Protein AF-A0A931SE84-F1 (afdb_monomer_lite)

Radius of gyration: 15.77 Å; chains: 1; bounding box: 41×22×46 Å

Secondary structure (DSSP, 8-state):
---HHHHHHHHHHHHHHHHHHHHHHHHHTTS--S-HHHHHHHHHHHHHHHHHTTTT-HHHHHHHHHHHHHHHHHHHHHHHHHHHTT-HHHHHHHHHHHHHHHHHHHHHHSHHHHHTTT--

Structure (mmCIF, N/CA/C/O backbone):
data_AF-A0A931SE84-F1
#
_entry.id   AF-A0A931SE84-F1
#
loop_
_atom_site.group_PDB
_atom_site.id
_atom_site.type_symbol
_atom_site.label_atom_id
_atom_site.label_alt_id
_atom_site.label_comp_id
_atom_site.label_asym_id
_atom_site.label_entity_id
_atom_site.label_seq_id
_atom_site.pdbx_PDB_ins_code
_atom_site.Cartn_x
_atom_site.Cartn_y
_atom_site.Cartn_z
_atom_site.occupancy
_atom_site.B_iso_or_equiv
_atom_site.auth_seq_id
_atom_site.auth_comp_id
_atom_site.auth_asym_id
_atom_site.auth_atom_id
_atom_site.pdbx_PDB_model_num
ATOM 1 N N . MET A 1 1 ? -16.235 -8.569 17.105 1.00 69.19 1 MET A N 1
ATOM 2 C CA . MET A 1 1 ? -15.998 -9.375 15.883 1.00 69.19 1 MET A CA 1
ATOM 3 C C . MET A 1 1 ? -15.397 -8.472 14.819 1.00 69.19 1 MET A C 1
ATOM 5 O O . MET A 1 1 ? -15.867 -7.348 14.684 1.00 69.19 1 MET A O 1
ATOM 9 N N . VAL A 1 2 ? -14.353 -8.916 14.111 1.00 76.06 2 VAL A N 1
ATOM 10 C CA . VAL A 1 2 ? -13.716 -8.110 13.055 1.00 76.06 2 VAL A CA 1
ATOM 11 C C . VAL A 1 2 ? -14.644 -8.062 11.834 1.00 76.06 2 VAL A C 1
ATOM 13 O O . VAL A 1 2 ? -15.051 -9.122 11.360 1.00 76.06 2 VAL A O 1
ATOM 16 N N . PRO A 1 3 ? -14.987 -6.875 11.304 1.00 84.19 3 PRO A N 1
ATOM 17 C CA . PRO A 1 3 ? -15.757 -6.755 10.071 1.00 84.19 3 PRO A CA 1
ATOM 18 C C . PRO A 1 3 ? -15.088 -7.509 8.915 1.00 84.19 3 PRO A C 1
ATOM 20 O O . PRO A 1 3 ? -13.900 -7.315 8.659 1.00 84.19 3 PRO A O 1
ATOM 23 N N . THR A 1 4 ? -15.851 -8.306 8.163 1.00 87.38 4 THR A N 1
ATOM 24 C CA . THR A 1 4 ? -15.388 -9.043 6.970 1.00 87.38 4 THR A CA 1
ATOM 25 C C . THR A 1 4 ? -14.493 -8.221 6.027 1.00 87.38 4 THR A C 1
ATOM 27 O O . THR A 1 4 ? -13.418 -8.701 5.676 1.00 87.38 4 THR A O 1
ATOM 30 N N . PRO A 1 5 ? -14.833 -6.971 5.649 1.00 85.50 5 PRO A N 1
ATOM 31 C CA . PRO A 1 5 ? -13.949 -6.143 4.819 1.00 85.50 5 PRO A CA 1
ATOM 32 C C . PRO A 1 5 ? -12.577 -5.852 5.449 1.00 85.50 5 PRO A C 1
ATOM 34 O O . PRO A 1 5 ? -11.590 -5.743 4.729 1.00 85.50 5 PRO A O 1
ATOM 37 N N . ILE A 1 6 ? -12.481 -5.760 6.779 1.00 86.00 6 ILE A N 1
ATOM 38 C CA . ILE A 1 6 ? -11.197 -5.598 7.477 1.00 86.00 6 ILE A CA 1
ATOM 39 C C . ILE A 1 6 ? -10.407 -6.908 7.436 1.00 86.00 6 ILE A C 1
ATOM 41 O O . ILE A 1 6 ? -9.211 -6.873 7.177 1.00 86.00 6 ILE A O 1
ATOM 45 N N . ALA A 1 7 ? -11.064 -8.059 7.599 1.00 86.81 7 ALA A N 1
ATOM 46 C CA . ALA A 1 7 ? -10.412 -9.361 7.454 1.00 86.81 7 ALA A CA 1
ATOM 47 C C . ALA A 1 7 ? -9.851 -9.577 6.035 1.00 86.81 7 ALA A C 1
ATOM 49 O O . ALA A 1 7 ? -8.716 -10.022 5.880 1.00 86.81 7 ALA A O 1
ATOM 50 N N . VAL A 1 8 ? -10.601 -9.189 4.997 1.00 89.56 8 VAL A N 1
ATOM 51 C CA . VAL A 1 8 ? -10.131 -9.237 3.601 1.00 89.56 8 VAL A CA 1
ATOM 52 C C . VAL A 1 8 ? -8.920 -8.322 3.395 1.00 89.56 8 VAL A C 1
ATOM 54 O O . VAL A 1 8 ? -7.944 -8.731 2.769 1.00 89.56 8 VAL A O 1
ATOM 57 N N . LEU A 1 9 ? -8.937 -7.110 3.960 1.00 87.81 9 LEU A N 1
ATOM 58 C CA . LEU A 1 9 ? -7.785 -6.203 3.916 1.00 87.81 9 LEU A CA 1
ATOM 59 C C . LEU A 1 9 ? -6.563 -6.795 4.621 1.00 87.81 9 LEU A C 1
ATOM 61 O O . LEU A 1 9 ? -5.460 -6.721 4.090 1.00 87.81 9 LEU A O 1
ATOM 65 N N . THR A 1 10 ? -6.751 -7.418 5.781 1.00 88.56 10 THR A N 1
ATOM 66 C CA . THR A 1 10 ? -5.680 -8.109 6.504 1.00 88.56 10 THR A CA 1
ATOM 67 C C . THR A 1 10 ? -5.021 -9.180 5.639 1.00 88.56 10 THR A C 1
ATOM 69 O O . THR A 1 10 ? -3.795 -9.214 5.542 1.00 88.56 10 THR A O 1
ATOM 72 N N . LEU A 1 11 ? -5.816 -10.013 4.959 1.00 89.50 11 LEU A N 1
ATOM 73 C CA . LEU A 1 11 ? -5.299 -11.034 4.043 1.00 89.50 11 LEU A CA 1
ATOM 74 C C . LEU A 1 11 ? -4.545 -10.414 2.863 1.00 89.50 11 LEU A C 1
ATOM 76 O O . LEU A 1 11 ? -3.464 -10.885 2.512 1.00 89.50 11 LEU A O 1
ATOM 80 N N . PHE A 1 12 ? -5.072 -9.330 2.289 1.00 89.19 12 PHE A N 1
ATOM 81 C CA . PHE A 1 12 ? -4.406 -8.598 1.214 1.00 89.19 12 PHE A CA 1
ATOM 82 C C . PHE A 1 12 ? -3.021 -8.094 1.644 1.00 89.19 12 PHE A C 1
ATOM 84 O O . PHE A 1 12 ? -2.030 -8.359 0.967 1.00 89.19 12 PHE A O 1
ATOM 91 N N . TYR A 1 13 ? -2.918 -7.428 2.796 1.00 87.62 13 TYR A N 1
ATOM 92 C CA . TYR A 1 13 ? -1.627 -6.960 3.306 1.00 87.62 13 TYR A CA 1
ATOM 93 C C . TYR A 1 13 ? -0.693 -8.105 3.701 1.00 87.62 13 TYR A C 1
ATOM 95 O O . TYR A 1 13 ? 0.514 -7.994 3.497 1.00 87.62 13 TYR A O 1
ATOM 103 N N . GLY A 1 14 ? -1.233 -9.221 4.198 1.00 84.25 14 GLY A N 1
ATOM 104 C CA . GLY A 1 14 ? -0.468 -10.441 4.453 1.00 84.25 14 GLY A CA 1
ATOM 105 C C . GLY A 1 14 ? 0.166 -11.011 3.180 1.00 84.25 14 GLY A C 1
ATOM 106 O O . GLY A 1 14 ? 1.341 -11.383 3.194 1.00 84.25 14 GLY A O 1
ATOM 107 N N . LEU A 1 15 ? -0.569 -11.004 2.062 1.00 88.69 15 LEU A N 1
ATOM 108 C CA . LEU A 1 15 ? -0.054 -11.408 0.751 1.00 88.69 15 LEU A CA 1
ATOM 109 C C . LEU A 1 15 ? 1.053 -10.462 0.259 1.00 88.69 15 LEU A C 1
ATOM 111 O O . LEU A 1 15 ? 2.111 -10.908 -0.183 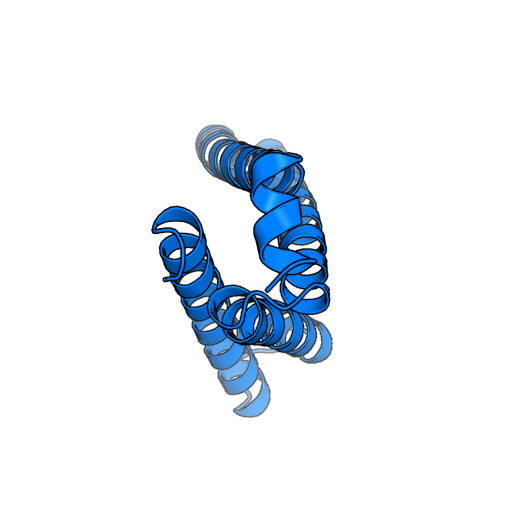1.00 88.69 15 LEU A O 1
ATOM 115 N N . VAL A 1 16 ? 0.845 -9.146 0.365 1.00 85.75 16 VAL A N 1
ATOM 116 C CA . VAL A 1 16 ? 1.870 -8.159 -0.020 1.00 85.75 16 VAL A CA 1
ATOM 117 C C . VAL A 1 16 ? 3.129 -8.324 0.838 1.00 85.75 16 VAL A C 1
ATOM 119 O O . VAL A 1 16 ? 4.240 -8.297 0.308 1.00 85.75 16 VAL A O 1
ATOM 122 N N . ALA A 1 17 ? 2.972 -8.569 2.141 1.00 85.19 17 ALA A N 1
ATOM 123 C CA . ALA A 1 17 ? 4.082 -8.836 3.047 1.00 85.19 17 ALA A CA 1
ATOM 124 C C . ALA A 1 17 ? 4.848 -10.110 2.661 1.00 85.19 17 ALA A C 1
ATOM 126 O O . ALA A 1 17 ? 6.074 -10.088 2.624 1.00 85.19 17 ALA A O 1
ATOM 127 N N . THR A 1 18 ? 4.167 -11.202 2.304 1.00 85.94 18 THR A N 1
ATOM 128 C CA . THR A 1 18 ? 4.839 -12.442 1.866 1.00 85.94 18 THR A CA 1
ATOM 129 C C . THR A 1 18 ? 5.603 -12.252 0.558 1.00 85.94 18 THR A C 1
ATOM 131 O O . THR A 1 18 ? 6.742 -12.706 0.441 1.00 85.94 18 THR A O 1
ATOM 134 N N . LEU A 1 19 ? 5.038 -11.520 -0.405 1.00 86.69 19 LEU A N 1
ATOM 135 C CA . LEU A 1 19 ? 5.737 -11.173 -1.646 1.00 86.69 19 LEU A CA 1
ATOM 136 C C . LEU A 1 19 ? 6.964 -10.286 -1.383 1.00 86.69 19 LEU A C 1
ATOM 138 O O . LEU A 1 19 ? 8.026 -10.510 -1.969 1.00 86.69 19 LEU A O 1
ATOM 142 N N . ALA A 1 20 ? 6.843 -9.303 -0.487 1.00 84.69 20 ALA A N 1
ATOM 143 C CA . ALA A 1 20 ? 7.956 -8.451 -0.084 1.00 84.69 20 ALA A CA 1
ATOM 144 C C . ALA A 1 20 ? 9.046 -9.258 0.642 1.00 84.69 20 ALA A C 1
ATOM 146 O O . ALA A 1 20 ? 10.221 -9.119 0.310 1.00 84.69 20 ALA A O 1
ATOM 147 N N . ALA A 1 21 ? 8.669 -10.165 1.547 1.00 82.38 21 ALA A N 1
ATOM 148 C CA . ALA A 1 21 ? 9.590 -11.067 2.236 1.00 82.38 21 ALA A CA 1
ATOM 149 C C . ALA A 1 21 ? 10.351 -11.963 1.251 1.00 82.38 21 ALA A C 1
ATOM 151 O O . ALA A 1 21 ? 11.571 -12.082 1.343 1.00 82.38 21 ALA A O 1
ATOM 152 N N . ALA A 1 22 ? 9.664 -12.526 0.252 1.00 85.56 22 ALA A N 1
ATOM 153 C CA . ALA A 1 22 ? 10.305 -13.314 -0.797 1.00 85.56 22 ALA A CA 1
ATOM 154 C C . ALA A 1 22 ? 11.321 -12.485 -1.603 1.00 85.56 22 ALA A C 1
ATOM 156 O O . ALA A 1 22 ? 12.384 -12.989 -1.966 1.00 85.56 22 ALA A O 1
ATOM 157 N N . ARG A 1 23 ? 11.036 -11.199 -1.861 1.00 83.06 23 ARG A N 1
ATOM 158 C CA . ARG A 1 23 ? 12.009 -10.295 -2.494 1.00 83.06 23 ARG A CA 1
ATOM 159 C C . ARG A 1 23 ? 13.198 -9.992 -1.590 1.00 83.06 23 ARG A C 1
ATOM 161 O O . ARG A 1 23 ? 14.322 -10.056 -2.076 1.00 83.06 23 ARG A O 1
ATOM 168 N N . VAL A 1 24 ? 12.973 -9.714 -0.305 1.00 83.50 24 VAL A N 1
ATOM 169 C CA . VAL A 1 24 ? 14.056 -9.519 0.675 1.00 83.50 24 VAL A CA 1
ATOM 170 C C . VAL A 1 24 ? 14.964 -10.748 0.699 1.00 83.50 24 VAL A C 1
ATOM 172 O O . VAL A 1 24 ? 16.175 -10.612 0.550 1.00 83.50 24 VAL A O 1
ATOM 175 N N . TRP A 1 25 ? 14.382 -11.947 0.769 1.00 81.88 25 TRP A N 1
ATOM 176 C CA . TRP A 1 25 ? 15.124 -13.206 0.738 1.00 81.88 25 TRP A CA 1
ATOM 177 C C . TRP A 1 25 ? 15.964 -13.367 -0.533 1.00 81.88 25 TRP A C 1
ATOM 179 O O . TRP A 1 25 ? 17.132 -13.747 -0.462 1.00 81.88 25 TRP A O 1
ATOM 189 N N . ARG A 1 26 ? 15.410 -13.035 -1.706 1.00 82.75 26 ARG A N 1
ATOM 190 C CA . ARG A 1 26 ? 16.147 -13.077 -2.983 1.00 82.75 26 ARG A CA 1
ATOM 191 C C . ARG A 1 26 ? 17.321 -12.105 -3.028 1.00 82.75 26 ARG A C 1
ATOM 193 O O . ARG A 1 26 ? 18.357 -12.456 -3.575 1.00 82.75 26 ARG A O 1
ATOM 200 N N . VAL A 1 27 ? 17.183 -10.907 -2.465 1.00 80.94 27 VAL A N 1
ATOM 201 C CA . VAL A 1 27 ? 18.302 -9.953 -2.404 1.00 80.94 27 VAL A CA 1
ATOM 202 C C . VAL A 1 27 ? 19.365 -10.437 -1.413 1.00 80.94 27 VAL A C 1
ATOM 204 O O . VAL A 1 27 ? 20.544 -10.453 -1.746 1.00 80.94 27 VAL A O 1
ATOM 207 N N . MET A 1 28 ? 18.961 -10.909 -0.229 1.00 81.38 28 MET A N 1
ATOM 208 C CA . MET A 1 28 ? 19.890 -11.418 0.791 1.00 81.38 28 MET A CA 1
ATOM 209 C C . MET A 1 28 ? 20.660 -12.665 0.342 1.00 81.38 28 MET A C 1
ATOM 211 O O . MET A 1 28 ? 21.827 -12.819 0.681 1.00 81.38 28 MET A O 1
ATOM 215 N N . SER A 1 29 ? 20.023 -13.539 -0.438 1.00 84.69 29 SER A N 1
ATOM 216 C CA . SER A 1 29 ? 20.653 -14.732 -1.024 1.00 84.69 29 SER A CA 1
ATOM 217 C C . SER A 1 29 ? 21.528 -14.432 -2.249 1.00 84.69 29 SER A C 1
ATOM 219 O O . SER A 1 29 ? 22.072 -15.357 -2.844 1.00 84.69 29 SER A O 1
ATOM 221 N N . GLY A 1 30 ? 21.660 -13.162 -2.654 1.00 80.25 30 GLY A N 1
ATOM 222 C CA . GLY A 1 30 ? 22.444 -12.755 -3.823 1.00 80.25 30 GLY A CA 1
ATOM 223 C C . GLY A 1 30 ? 21.767 -13.032 -5.170 1.00 80.25 30 GLY A C 1
ATOM 224 O O . GLY A 1 30 ? 22.344 -12.753 -6.215 1.00 80.25 30 GLY A O 1
ATOM 225 N N . ALA A 1 31 ? 20.528 -13.531 -5.174 1.00 77.31 31 ALA A N 1
ATOM 226 C CA . ALA A 1 31 ? 19.766 -13.838 -6.385 1.00 77.31 31 ALA A CA 1
ATOM 227 C C . ALA A 1 31 ? 19.171 -12.592 -7.075 1.00 77.31 31 ALA A C 1
ATOM 229 O O . ALA A 1 31 ? 18.533 -12.704 -8.124 1.00 77.31 31 ALA A O 1
ATOM 230 N N . SER A 1 32 ? 19.315 -11.399 -6.488 1.00 75.62 32 SER A N 1
ATOM 231 C CA . SER A 1 32 ? 18.831 -10.145 -7.066 1.00 75.62 32 SER A CA 1
ATOM 232 C C . SER A 1 32 ? 19.651 -8.941 -6.604 1.00 75.62 32 SER A C 1
ATOM 234 O O . SER A 1 32 ? 19.927 -8.802 -5.417 1.00 75.62 32 SER A O 1
ATOM 236 N N . HIS A 1 33 ? 19.948 -8.021 -7.527 1.00 72.69 33 HIS A N 1
ATOM 237 C CA . HIS A 1 33 ? 20.603 -6.736 -7.240 1.00 72.69 33 HIS A CA 1
ATOM 238 C C . HIS A 1 33 ? 19.618 -5.601 -6.891 1.00 72.69 33 HIS A C 1
ATOM 240 O O . HIS A 1 33 ? 19.997 -4.432 -6.878 1.00 72.69 33 HIS A O 1
ATOM 246 N N . GLN A 1 34 ? 18.335 -5.905 -6.655 1.00 71.44 34 GLN A N 1
ATOM 247 C CA . GLN A 1 34 ? 17.351 -4.881 -6.285 1.00 71.44 34 GLN A CA 1
ATOM 248 C C . GLN A 1 34 ? 17.644 -4.257 -4.912 1.00 71.44 34 GLN A C 1
ATOM 250 O O . GLN A 1 34 ? 18.274 -4.862 -4.047 1.00 71.44 34 GLN A O 1
ATOM 255 N N . SER A 1 35 ? 17.148 -3.035 -4.698 1.00 75.50 35 SER A N 1
ATOM 256 C CA . SER A 1 35 ? 17.360 -2.285 -3.461 1.00 75.50 35 SER A CA 1
ATOM 257 C C . SER A 1 35 ? 16.721 -2.980 -2.251 1.00 75.50 35 SER A C 1
ATOM 259 O O . SER A 1 35 ? 15.500 -3.024 -2.081 1.00 75.50 35 SER A O 1
ATOM 261 N N . LEU A 1 36 ? 17.573 -3.488 -1.360 1.00 78.31 36 LEU A N 1
ATOM 262 C CA . LEU A 1 36 ? 17.163 -4.118 -0.105 1.00 78.31 36 LEU A CA 1
ATOM 263 C C . LEU A 1 36 ? 16.324 -3.189 0.799 1.00 78.31 36 LEU A C 1
ATOM 265 O O . LEU A 1 36 ? 15.285 -3.643 1.282 1.00 78.31 36 LEU A O 1
ATOM 269 N N . PRO A 1 37 ? 16.664 -1.890 0.977 1.00 83.50 37 PRO A N 1
ATOM 270 C CA . PRO A 1 37 ? 15.871 -0.987 1.819 1.00 83.50 37 PRO A CA 1
ATOM 271 C C . PRO A 1 37 ? 14.426 -0.837 1.336 1.00 83.50 37 PRO A C 1
ATOM 273 O O . PRO A 1 37 ? 13.501 -0.742 2.139 1.00 83.50 37 PRO A O 1
ATOM 276 N N . TRP A 1 38 ? 14.220 -0.868 0.017 1.00 79.25 38 TRP A N 1
ATOM 277 C CA . TRP A 1 38 ? 12.897 -0.753 -0.584 1.00 79.25 38 TRP A CA 1
ATOM 278 C C . TRP A 1 38 ? 12.033 -1.980 -0.283 1.00 79.25 38 TRP A C 1
ATOM 280 O O . TRP A 1 38 ? 10.894 -1.844 0.160 1.00 79.25 38 TRP A O 1
ATOM 290 N N . ALA A 1 39 ? 12.581 -3.185 -0.462 1.00 80.56 39 ALA A N 1
ATOM 291 C CA . ALA A 1 39 ? 11.868 -4.429 -0.172 1.00 80.56 39 ALA A CA 1
ATOM 292 C C . ALA A 1 39 ? 11.539 -4.573 1.327 1.00 80.56 39 ALA A C 1
ATOM 294 O O . ALA A 1 39 ? 10.430 -4.979 1.679 1.00 80.56 39 ALA A O 1
ATOM 295 N N . VAL A 1 40 ? 12.467 -4.174 2.204 1.00 83.75 40 VAL A N 1
ATOM 296 C CA . VAL A 1 40 ? 12.261 -4.169 3.661 1.00 83.75 40 VAL A CA 1
ATOM 297 C C . VAL A 1 40 ? 11.195 -3.151 4.072 1.00 83.75 40 VAL A C 1
ATOM 299 O O . VAL A 1 40 ? 10.337 -3.472 4.892 1.00 83.75 40 VAL A O 1
ATOM 302 N N . GLY A 1 41 ? 11.185 -1.955 3.473 1.00 85.12 41 GLY A N 1
ATOM 303 C CA . GLY A 1 41 ? 10.152 -0.947 3.726 1.00 85.12 41 GLY A CA 1
ATOM 304 C C . GLY A 1 41 ? 8.744 -1.458 3.402 1.00 85.12 41 GLY A C 1
ATOM 305 O O . GLY A 1 41 ? 7.838 -1.350 4.230 1.00 85.12 41 GLY A O 1
ATOM 306 N N . TRP A 1 42 ? 8.569 -2.098 2.241 1.00 85.25 42 TRP A N 1
ATOM 307 C CA . TRP A 1 42 ? 7.291 -2.711 1.859 1.00 85.25 42 TRP A CA 1
ATOM 308 C C . TRP A 1 42 ? 6.866 -3.845 2.785 1.00 85.25 42 TRP A C 1
ATOM 310 O O . TRP A 1 42 ? 5.681 -3.948 3.118 1.00 85.25 42 TRP A O 1
ATOM 320 N N . LEU A 1 43 ? 7.821 -4.672 3.214 1.00 85.19 43 LEU A N 1
ATOM 321 C CA . LEU A 1 43 ? 7.577 -5.742 4.173 1.00 85.19 43 LEU A CA 1
ATOM 322 C C . LEU A 1 43 ? 7.081 -5.177 5.507 1.00 85.19 43 LEU A C 1
ATOM 324 O O . LEU A 1 43 ? 6.039 -5.608 5.990 1.00 85.19 43 LEU A O 1
ATOM 328 N N . ALA A 1 44 ? 7.782 -4.192 6.072 1.00 85.62 44 ALA A N 1
ATOM 329 C CA . ALA A 1 44 ? 7.439 -3.601 7.362 1.00 85.62 44 ALA A CA 1
ATOM 330 C C . ALA A 1 44 ? 6.061 -2.921 7.342 1.00 85.62 44 ALA A C 1
ATOM 332 O O . ALA A 1 44 ? 5.242 -3.151 8.232 1.00 85.62 44 ALA A O 1
ATOM 333 N N . LEU A 1 45 ? 5.778 -2.132 6.301 1.00 86.69 45 LEU A N 1
ATOM 334 C CA . LEU A 1 45 ? 4.493 -1.450 6.136 1.00 86.69 45 LEU A CA 1
ATOM 335 C C . LEU A 1 45 ? 3.329 -2.442 5.997 1.00 86.69 45 LEU A C 1
ATOM 337 O O . LEU A 1 45 ? 2.309 -2.311 6.678 1.00 86.69 45 LEU A O 1
ATOM 341 N N . SER A 1 46 ? 3.502 -3.468 5.163 1.00 86.06 46 SER A N 1
ATOM 342 C CA . SER A 1 46 ? 2.448 -4.448 4.881 1.00 86.06 46 SER A CA 1
ATOM 343 C C . SER A 1 46 ? 2.236 -5.414 6.047 1.00 86.06 46 SER A C 1
ATOM 345 O O . SER A 1 46 ? 1.097 -5.680 6.417 1.00 86.06 46 SER A O 1
ATOM 347 N N . ALA A 1 47 ? 3.308 -5.885 6.691 1.00 83.75 47 ALA A N 1
ATOM 348 C CA . ALA A 1 47 ? 3.212 -6.720 7.887 1.00 83.75 47 ALA A CA 1
ATOM 349 C C . ALA A 1 47 ? 2.598 -5.942 9.059 1.00 83.75 47 ALA A C 1
ATOM 351 O O . ALA A 1 47 ? 1.722 -6.453 9.753 1.00 83.75 47 ALA A O 1
ATOM 352 N N . GLY A 1 48 ? 2.986 -4.676 9.240 1.00 83.50 48 GLY A N 1
ATOM 353 C CA . GLY A 1 48 ? 2.391 -3.798 10.243 1.00 83.50 48 GLY A CA 1
ATOM 354 C C . GLY A 1 48 ? 0.890 -3.596 10.019 1.00 83.50 48 GLY A C 1
ATOM 355 O O . GLY A 1 48 ? 0.105 -3.752 10.954 1.00 83.50 48 GLY A O 1
ATOM 356 N N . ALA A 1 49 ? 0.462 -3.325 8.783 1.00 84.62 49 ALA A N 1
ATOM 357 C CA . ALA A 1 49 ? -0.958 -3.231 8.446 1.00 84.62 49 ALA A CA 1
ATOM 358 C C . ALA A 1 49 ? -1.700 -4.560 8.692 1.00 84.62 49 ALA A C 1
ATOM 360 O O . ALA A 1 49 ? -2.757 -4.558 9.324 1.00 84.62 49 ALA A O 1
ATOM 361 N N . ALA A 1 50 ? -1.129 -5.692 8.269 1.00 87.06 50 ALA A N 1
ATOM 362 C CA . ALA A 1 50 ? -1.712 -7.021 8.460 1.00 87.06 50 ALA A CA 1
ATOM 363 C C . ALA A 1 50 ? -1.850 -7.410 9.943 1.00 87.06 50 ALA A C 1
ATOM 365 O O . ALA A 1 50 ? -2.825 -8.049 10.320 1.00 87.06 50 ALA A O 1
ATOM 366 N N . CYS A 1 51 ? -0.924 -6.993 10.808 1.00 86.25 51 CYS A N 1
ATOM 367 C CA . CYS A 1 51 ? -1.016 -7.248 12.247 1.00 86.25 51 CYS A CA 1
ATOM 368 C C . CYS A 1 51 ? -1.950 -6.260 12.965 1.00 86.25 51 CYS A C 1
ATOM 370 O O . CYS A 1 51 ? -2.646 -6.630 13.908 1.00 86.25 51 CYS A O 1
ATOM 372 N N . GLY A 1 52 ? -1.977 -4.994 12.539 1.00 81.81 52 GLY A N 1
ATOM 373 C CA . GLY A 1 52 ? -2.731 -3.933 13.213 1.00 81.81 52 GLY A CA 1
ATOM 374 C C . GLY A 1 52 ? -4.225 -3.892 12.875 1.00 81.81 52 GLY A C 1
ATOM 375 O O . GLY A 1 52 ? -5.033 -3.548 13.738 1.00 81.81 52 GLY A O 1
ATOM 376 N N . LEU A 1 53 ? -4.604 -4.253 11.645 1.00 87.00 53 LEU A N 1
ATOM 377 C CA . LEU A 1 53 ? -5.998 -4.299 11.186 1.00 87.00 53 LEU A CA 1
ATOM 378 C C . LEU A 1 53 ? -6.899 -5.301 11.936 1.00 87.00 53 LEU A C 1
ATOM 380 O O . LEU A 1 53 ? -7.982 -4.888 12.351 1.00 87.00 53 LEU A O 1
ATOM 384 N N . PRO A 1 54 ? -6.517 -6.578 12.156 1.00 87.38 54 PRO A N 1
ATOM 385 C CA . PRO A 1 54 ? -7.372 -7.539 12.859 1.00 87.38 54 PRO A CA 1
ATOM 386 C C . PRO A 1 54 ? -7.524 -7.202 14.345 1.00 87.38 54 PRO A C 1
ATOM 388 O O . PRO A 1 54 ? -8.541 -7.529 14.946 1.00 87.38 54 PRO A O 1
ATOM 391 N N . LEU A 1 55 ? -6.540 -6.507 14.920 1.00 86.19 55 LEU A N 1
ATOM 392 C CA . LEU A 1 55 ? -6.589 -5.993 16.287 1.00 86.19 55 LEU A CA 1
ATOM 393 C C . LEU A 1 55 ? -7.356 -4.669 16.400 1.00 86.19 55 LEU A C 1
ATOM 395 O O . LEU A 1 55 ? -7.386 -4.090 17.479 1.00 86.19 55 LEU A O 1
ATOM 399 N N . LEU A 1 56 ? -7.908 -4.164 15.289 1.00 84.81 56 LEU A N 1
ATOM 400 C CA . LEU A 1 56 ? -8.620 -2.889 15.212 1.00 84.81 56 LEU A CA 1
ATOM 401 C C . LEU A 1 56 ? -7.831 -1.717 15.818 1.00 84.81 56 LEU A C 1
ATOM 403 O O . LEU A 1 56 ? -8.403 -0.744 16.296 1.00 84.81 56 LEU A O 1
ATOM 407 N N . LYS A 1 57 ? -6.494 -1.751 15.754 1.00 87.38 57 LYS A N 1
ATOM 408 C CA . LYS A 1 57 ? -5.684 -0.686 16.349 1.00 87.38 57 LYS A CA 1
ATOM 409 C C . LYS A 1 57 ? -5.631 0.551 15.443 1.00 87.38 57 LYS A C 1
ATOM 411 O O . LYS A 1 57 ? -5.436 0.413 14.229 1.00 87.38 57 LYS A O 1
ATOM 416 N N . PRO A 1 58 ? -5.700 1.775 16.001 1.00 86.00 58 PRO A N 1
ATOM 417 C CA . PRO A 1 58 ? -5.708 3.006 15.210 1.00 86.00 58 PRO A CA 1
ATOM 418 C C . PRO A 1 58 ? -4.437 3.185 14.371 1.00 86.00 58 PRO A C 1
ATOM 420 O O . PRO A 1 58 ? -4.512 3.654 13.236 1.00 86.00 58 PRO A O 1
ATOM 423 N N . TRP A 1 59 ? -3.283 2.734 14.871 1.00 87.00 59 TRP A N 1
ATOM 424 C CA . TRP A 1 59 ? -2.040 2.720 14.095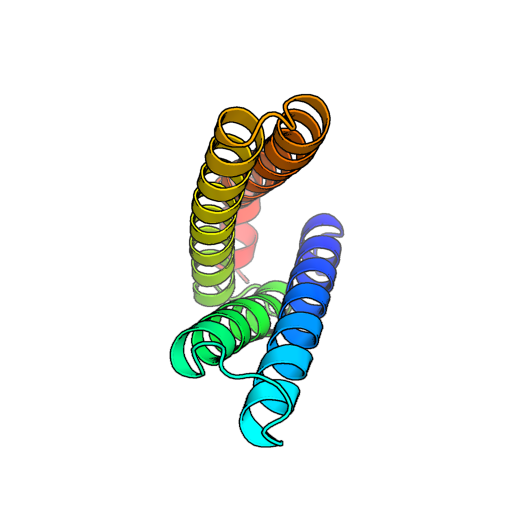 1.00 87.00 59 TRP A CA 1
ATOM 425 C C . TRP A 1 59 ? -2.089 1.734 12.918 1.00 87.00 59 TRP A C 1
ATOM 427 O O . TRP A 1 59 ? -1.546 2.037 11.859 1.00 87.00 59 TRP A O 1
ATOM 437 N N . GLY A 1 60 ? -2.790 0.602 13.051 1.00 86.38 60 GLY A N 1
ATOM 438 C CA . GLY A 1 60 ? -2.975 -0.375 11.974 1.00 86.38 60 GLY A CA 1
ATOM 439 C C . GLY A 1 60 ? -3.769 0.208 10.808 1.00 86.38 60 GLY A C 1
ATOM 440 O O . GLY A 1 60 ? -3.389 0.050 9.649 1.00 86.38 60 GLY A O 1
ATOM 441 N N . ARG A 1 61 ? -4.815 0.987 11.117 1.00 88.62 61 ARG A N 1
ATOM 442 C CA . ARG A 1 61 ? -5.558 1.769 10.117 1.00 88.62 61 ARG A CA 1
ATOM 443 C C . ARG A 1 61 ? -4.657 2.782 9.413 1.00 88.62 61 ARG A C 1
ATOM 445 O O . ARG A 1 61 ? -4.709 2.890 8.191 1.00 88.62 61 ARG A O 1
ATOM 452 N N . THR A 1 62 ? -3.848 3.526 10.166 1.00 88.31 62 THR A N 1
ATOM 453 C CA . THR A 1 62 ? -2.926 4.523 9.601 1.00 88.31 62 THR A CA 1
ATOM 454 C C . THR A 1 62 ? -1.913 3.872 8.665 1.00 88.31 62 THR A C 1
ATOM 456 O O . THR A 1 62 ? -1.745 4.339 7.541 1.00 88.31 62 THR A O 1
ATOM 459 N N . LEU A 1 63 ? -1.310 2.750 9.071 1.00 88.88 63 LEU A N 1
ATOM 460 C CA . LEU A 1 63 ? -0.402 1.989 8.216 1.00 88.88 63 LEU A CA 1
ATOM 461 C C . LEU A 1 63 ? -1.095 1.486 6.951 1.00 88.88 63 LEU A C 1
ATOM 463 O O . LEU A 1 63 ? -0.531 1.620 5.871 1.00 88.88 63 LEU A O 1
ATOM 467 N N . ALA A 1 64 ? -2.323 0.973 7.043 1.00 88.12 64 ALA A N 1
ATOM 468 C CA . ALA A 1 64 ? -3.072 0.532 5.869 1.00 88.12 64 ALA A CA 1
ATOM 469 C C . ALA A 1 64 ? -3.343 1.690 4.888 1.00 88.12 64 ALA A C 1
ATOM 471 O O . ALA A 1 64 ? -3.128 1.552 3.684 1.00 88.12 64 ALA A O 1
ATOM 472 N N . VAL A 1 65 ? -3.737 2.867 5.385 1.00 89.81 65 VAL A N 1
ATOM 473 C CA . VAL A 1 65 ? -3.942 4.053 4.536 1.00 89.81 65 VAL A CA 1
ATOM 474 C C . VAL A 1 65 ? -2.637 4.487 3.867 1.00 89.81 65 VAL A C 1
ATOM 476 O O . VAL A 1 65 ? -2.623 4.669 2.651 1.00 89.81 65 VAL A O 1
ATOM 479 N N . ILE A 1 66 ? -1.542 4.595 4.625 1.00 90.00 66 ILE A N 1
ATOM 480 C CA . ILE A 1 66 ? -0.222 4.971 4.092 1.00 90.00 66 ILE A CA 1
ATOM 481 C C . ILE A 1 66 ? 0.233 3.961 3.037 1.00 90.00 66 ILE A C 1
ATOM 483 O O . ILE A 1 66 ? 0.614 4.344 1.934 1.00 90.00 66 ILE A O 1
ATOM 487 N N . THR A 1 67 ? 0.139 2.668 3.345 1.00 88.94 67 THR A N 1
ATOM 488 C CA . THR A 1 67 ? 0.563 1.595 2.440 1.00 88.94 67 THR A CA 1
ATOM 489 C C . THR A 1 67 ? -0.284 1.588 1.169 1.00 88.94 67 THR A C 1
ATOM 491 O O . THR A 1 67 ? 0.258 1.465 0.077 1.00 88.94 67 THR A O 1
ATOM 494 N N . SER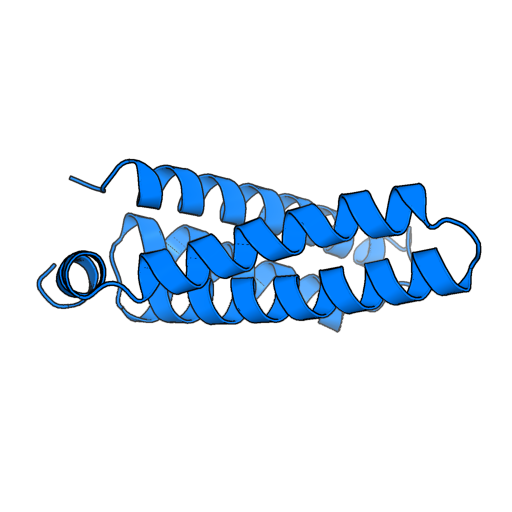 A 1 68 ? -1.604 1.785 1.277 1.00 87.44 68 SER A N 1
ATOM 495 C CA . SER A 1 68 ? -2.480 1.915 0.104 1.00 87.44 68 SER A CA 1
ATOM 496 C C . SER A 1 68 ? -2.149 3.144 -0.738 1.00 87.44 68 SER A C 1
ATOM 498 O O . SER A 1 68 ? -2.123 3.039 -1.959 1.00 87.44 68 SER A O 1
ATOM 500 N N . ALA A 1 69 ? -1.870 4.293 -0.117 1.00 88.31 69 ALA A N 1
ATOM 501 C CA . ALA A 1 69 ? -1.489 5.507 -0.837 1.00 88.31 69 ALA A CA 1
ATOM 502 C C . ALA A 1 69 ? -0.152 5.326 -1.575 1.00 88.31 69 ALA A C 1
ATOM 504 O O . ALA A 1 69 ? -0.030 5.694 -2.743 1.00 88.31 69 ALA A O 1
ATOM 505 N N . ALA A 1 70 ? 0.824 4.688 -0.927 1.00 88.19 70 ALA A N 1
ATOM 506 C CA . ALA A 1 70 ? 2.103 4.364 -1.542 1.00 88.19 70 ALA A CA 1
ATOM 507 C C . ALA A 1 70 ? 1.943 3.377 -2.714 1.00 88.19 70 ALA A C 1
ATOM 509 O O . ALA A 1 70 ? 2.526 3.592 -3.775 1.00 88.19 70 ALA A O 1
ATOM 510 N N . LEU A 1 71 ? 1.130 2.321 -2.562 1.00 86.06 71 LEU A N 1
ATOM 511 C CA . LEU A 1 71 ? 0.857 1.359 -3.641 1.00 86.06 71 LEU A CA 1
ATOM 512 C C . LEU A 1 71 ? 0.105 2.015 -4.801 1.00 86.06 71 LEU A C 1
ATOM 514 O O . LEU A 1 71 ? 0.403 1.751 -5.962 1.00 86.06 71 LEU A O 1
ATOM 518 N N . MET A 1 72 ? -0.826 2.918 -4.508 1.00 88.62 72 MET A N 1
ATOM 519 C CA . MET A 1 72 ? -1.513 3.732 -5.508 1.00 88.62 72 MET A CA 1
ATOM 520 C C . MET A 1 72 ? -0.527 4.586 -6.321 1.00 88.62 72 MET A C 1
ATOM 522 O O . MET A 1 72 ? -0.576 4.566 -7.548 1.00 88.62 72 MET A O 1
ATOM 526 N N . ALA A 1 73 ? 0.410 5.278 -5.670 1.00 88.06 73 ALA A N 1
ATOM 527 C CA . ALA A 1 73 ? 1.441 6.044 -6.372 1.00 88.06 73 ALA A CA 1
ATOM 528 C C . ALA A 1 73 ? 2.366 5.140 -7.209 1.00 88.06 73 ALA A C 1
ATOM 530 O O . ALA A 1 73 ? 2.652 5.444 -8.366 1.00 88.06 73 ALA A O 1
ATOM 531 N N . ALA A 1 74 ? 2.789 4.000 -6.653 1.00 85.94 74 ALA A N 1
ATOM 532 C CA . ALA A 1 74 ? 3.654 3.047 -7.345 1.00 85.94 74 ALA A CA 1
ATOM 533 C C . ALA A 1 74 ? 2.969 2.410 -8.568 1.00 85.94 74 ALA A C 1
ATOM 535 O O . ALA A 1 74 ? 3.591 2.275 -9.620 1.00 85.94 74 ALA A O 1
ATOM 536 N N . THR A 1 75 ? 1.687 2.052 -8.454 1.00 87.81 75 THR A N 1
ATOM 537 C CA . THR A 1 75 ? 0.899 1.486 -9.562 1.00 87.81 75 THR A CA 1
ATOM 538 C C . THR A 1 75 ? 0.659 2.514 -10.662 1.00 87.81 75 THR A C 1
ATOM 540 O O . THR A 1 75 ? 0.821 2.179 -11.830 1.00 87.81 75 THR A O 1
ATOM 543 N N . LEU A 1 76 ? 0.383 3.778 -10.323 1.00 87.94 76 LEU A N 1
ATOM 544 C CA . LEU A 1 76 ? 0.273 4.855 -11.314 1.00 87.94 76 LEU A CA 1
ATOM 545 C C . LEU A 1 76 ? 1.591 5.113 -12.046 1.00 87.94 76 LEU A C 1
ATOM 547 O O . LEU A 1 76 ? 1.596 5.230 -13.269 1.00 87.94 76 LEU A O 1
ATOM 551 N N . ALA A 1 77 ? 2.710 5.163 -11.320 1.00 88.62 77 ALA A N 1
ATOM 552 C CA . ALA A 1 77 ? 4.028 5.328 -11.927 1.00 88.62 77 ALA A CA 1
ATOM 553 C C . ALA A 1 77 ? 4.367 4.156 -12.865 1.00 88.62 77 ALA A C 1
ATOM 555 O O . ALA A 1 77 ? 4.832 4.370 -13.984 1.00 88.62 77 ALA A O 1
ATOM 556 N N . ALA A 1 78 ? 4.074 2.921 -12.444 1.00 86.75 78 ALA A N 1
ATOM 557 C CA . ALA A 1 78 ? 4.253 1.736 -13.275 1.00 86.75 78 ALA A CA 1
ATOM 558 C C . ALA A 1 78 ? 3.346 1.757 -14.517 1.00 86.75 78 ALA A C 1
ATOM 560 O O . ALA A 1 78 ? 3.810 1.457 -15.615 1.00 86.75 78 ALA A O 1
ATOM 561 N N . ALA A 1 79 ? 2.080 2.158 -14.374 1.00 87.31 79 ALA A N 1
ATOM 562 C CA . ALA A 1 79 ? 1.153 2.299 -15.492 1.00 87.31 79 ALA A CA 1
ATOM 563 C C . ALA A 1 79 ? 1.644 3.348 -16.503 1.00 87.31 79 ALA A C 1
ATOM 565 O O . ALA A 1 79 ? 1.664 3.076 -17.703 1.00 87.31 79 ALA A O 1
ATOM 566 N N . ALA A 1 80 ? 2.109 4.508 -16.030 1.00 87.50 80 ALA A N 1
ATOM 567 C CA . ALA A 1 80 ? 2.678 5.551 -16.880 1.00 87.50 80 ALA A CA 1
ATOM 568 C C . ALA A 1 80 ? 3.918 5.055 -17.645 1.00 87.50 80 ALA A C 1
ATOM 570 O O . ALA A 1 80 ? 4.026 5.277 -18.850 1.00 87.50 80 ALA A O 1
ATOM 571 N N . ALA A 1 81 ? 4.813 4.321 -16.978 1.00 89.12 81 ALA A N 1
ATOM 572 C CA . ALA A 1 81 ? 5.986 3.724 -17.616 1.00 89.12 81 ALA A CA 1
ATOM 573 C C . ALA A 1 81 ? 5.614 2.662 -18.670 1.00 89.12 81 ALA A C 1
ATOM 575 O O . ALA A 1 81 ? 6.230 2.601 -19.735 1.00 89.12 81 ALA A O 1
ATOM 576 N N . LEU A 1 82 ? 4.588 1.842 -18.417 1.00 89.50 82 LEU A N 1
ATOM 577 C CA . LEU A 1 82 ? 4.091 0.851 -19.381 1.00 89.50 82 LEU A CA 1
ATOM 578 C C . LEU A 1 82 ? 3.471 1.509 -20.617 1.00 89.50 82 LEU A C 1
ATOM 580 O O . LEU A 1 82 ? 3.717 1.073 -21.738 1.00 89.50 82 LEU A O 1
ATOM 584 N N . ILE A 1 83 ? 2.716 2.591 -20.429 1.00 89.94 83 ILE A N 1
ATOM 585 C CA . ILE A 1 83 ? 2.156 3.368 -21.540 1.00 89.94 83 ILE A CA 1
ATOM 586 C C . ILE A 1 83 ? 3.286 4.000 -22.361 1.00 89.94 83 ILE A C 1
ATOM 588 O O . ILE A 1 83 ? 3.297 3.865 -23.583 1.00 89.94 83 ILE A O 1
ATOM 592 N N . ALA A 1 84 ? 4.268 4.619 -21.701 1.00 90.81 84 ALA A N 1
ATOM 593 C CA . ALA A 1 84 ? 5.415 5.239 -22.366 1.00 90.81 84 ALA A CA 1
ATOM 594 C C . ALA A 1 84 ? 6.292 4.228 -23.129 1.00 90.81 84 ALA A C 1
ATOM 596 O O . ALA A 1 84 ? 6.866 4.565 -24.158 1.00 90.81 84 ALA A O 1
ATOM 597 N N . SER A 1 85 ? 6.368 2.981 -22.657 1.00 91.06 85 SER A N 1
ATOM 598 C CA . SER A 1 85 ? 7.112 1.888 -23.303 1.00 91.06 85 SER A CA 1
ATOM 599 C C . SER A 1 85 ? 6.304 1.118 -24.357 1.00 91.06 85 SER A C 1
ATOM 601 O O . SER A 1 85 ? 6.722 0.042 -24.780 1.00 91.06 85 SER A O 1
ATOM 603 N N . GLY A 1 86 ? 5.147 1.636 -24.786 1.00 89.56 86 GLY A N 1
ATOM 604 C CA . GLY A 1 86 ? 4.365 1.056 -25.883 1.00 89.56 86 GLY A CA 1
ATOM 605 C C . GLY A 1 86 ? 3.468 -0.121 -25.491 1.00 89.56 86 GLY A C 1
ATOM 606 O O . GLY A 1 86 ? 2.956 -0.810 -26.368 1.00 89.56 86 GLY A O 1
ATOM 607 N N . HIS A 1 87 ? 3.220 -0.333 -24.195 1.00 91.31 87 HIS A N 1
ATOM 608 C CA . HIS A 1 87 ? 2.343 -1.387 -23.673 1.00 91.31 87 HIS A CA 1
ATOM 609 C C . HIS A 1 87 ? 1.079 -0.797 -23.014 1.00 91.31 87 HIS A C 1
ATOM 611 O O . HIS A 1 87 ? 0.845 -0.994 -21.815 1.00 91.31 87 HIS A O 1
ATOM 617 N N . PRO A 1 88 ? 0.219 -0.075 -23.761 1.00 86.38 88 PRO A N 1
ATOM 618 C CA . PRO A 1 88 ? -0.900 0.666 -23.180 1.00 86.38 88 PRO A CA 1
ATOM 619 C C . PRO A 1 88 ? -1.959 -0.246 -22.552 1.00 86.38 88 PRO A C 1
ATOM 621 O O . PRO A 1 88 ? -2.521 0.103 -21.518 1.00 86.38 88 PRO A O 1
ATOM 624 N N . ALA A 1 89 ? -2.196 -1.438 -23.112 1.00 86.38 89 ALA A N 1
ATOM 625 C CA . ALA A 1 89 ? -3.131 -2.409 -22.541 1.00 86.38 89 ALA A CA 1
ATOM 626 C C . ALA A 1 89 ? -2.682 -2.884 -21.146 1.00 86.38 89 ALA A C 1
ATOM 628 O O . ALA A 1 89 ? -3.481 -2.898 -20.210 1.00 86.38 89 ALA A O 1
ATOM 629 N N . ALA A 1 90 ? -1.389 -3.187 -20.980 1.00 83.75 90 ALA A N 1
ATOM 630 C CA . ALA A 1 90 ? -0.822 -3.535 -19.679 1.00 83.75 90 ALA A CA 1
ATOM 631 C C . ALA A 1 90 ? -0.883 -2.339 -18.716 1.00 83.75 90 ALA A C 1
ATOM 633 O O . ALA A 1 90 ? -1.304 -2.491 -17.569 1.00 83.75 90 ALA A O 1
ATOM 634 N N . GLY A 1 91 ? -0.561 -1.134 -19.198 1.00 80.62 91 GLY A N 1
ATOM 635 C CA . GLY A 1 91 ? -0.705 0.100 -18.428 1.00 80.62 91 GLY A CA 1
ATOM 636 C C . GLY A 1 91 ? -2.117 0.277 -17.867 1.00 80.62 91 GLY A C 1
ATOM 637 O O . GLY A 1 91 ? -2.269 0.438 -16.661 1.00 80.62 91 GLY A O 1
ATOM 638 N N . LEU A 1 92 ? -3.149 0.133 -18.704 1.00 84.69 92 LEU A N 1
ATOM 639 C CA . LEU A 1 92 ? -4.554 0.230 -18.293 1.00 84.69 92 LEU A CA 1
ATOM 640 C C . LEU A 1 92 ? -4.935 -0.812 -17.235 1.00 84.69 92 LEU A C 1
ATOM 642 O O . LEU A 1 92 ? -5.598 -0.469 -16.256 1.00 84.69 92 LEU A O 1
ATOM 646 N N . THR A 1 93 ? -4.491 -2.066 -17.385 1.00 85.38 93 THR A N 1
ATOM 647 C CA . THR A 1 93 ? -4.742 -3.104 -16.367 1.00 85.38 93 THR A CA 1
ATOM 648 C C . THR A 1 93 ? -4.106 -2.766 -15.019 1.00 85.38 93 THR A C 1
ATOM 650 O O . THR A 1 93 ? -4.718 -2.995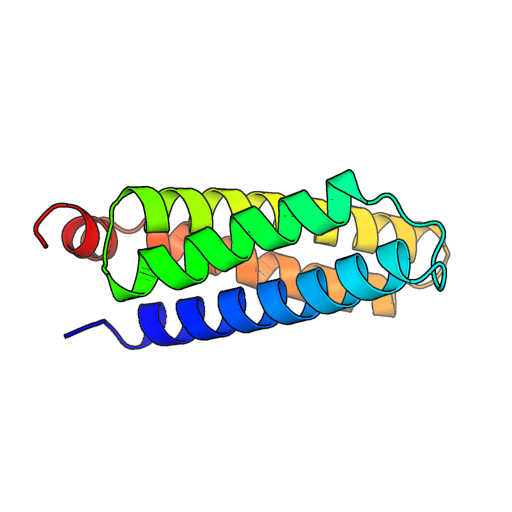 -13.976 1.00 85.38 93 THR A O 1
ATOM 653 N N . VAL A 1 94 ? -2.922 -2.148 -15.017 1.00 83.81 94 VAL A N 1
ATOM 654 C CA . VAL A 1 94 ? -2.276 -1.687 -13.783 1.00 83.81 94 VAL A CA 1
ATOM 655 C C . VAL A 1 94 ? -3.046 -0.511 -13.179 1.00 83.81 94 VAL A C 1
ATOM 657 O O . VAL A 1 94 ? -3.263 -0.497 -11.970 1.00 83.81 94 VAL A O 1
ATOM 660 N N . THR A 1 95 ? -3.573 0.417 -13.978 1.00 82.12 95 THR A N 1
ATOM 661 C CA . THR A 1 95 ? -4.391 1.533 -13.468 1.00 82.12 95 THR A CA 1
ATOM 662 C C . THR A 1 95 ? -5.666 1.059 -12.754 1.00 82.12 95 THR A C 1
ATOM 664 O O . THR A 1 95 ? -6.108 1.688 -11.792 1.00 82.12 95 THR A O 1
ATOM 667 N N . PHE A 1 96 ? -6.246 -0.082 -13.149 1.00 83.75 96 PHE A N 1
ATOM 668 C CA . PHE A 1 96 ? -7.381 -0.671 -12.422 1.00 83.75 96 PHE A CA 1
ATOM 669 C C . PHE A 1 96 ? -7.028 -1.036 -10.974 1.00 83.75 96 PHE A C 1
ATOM 671 O O . PHE A 1 96 ? -7.847 -0.840 -10.073 1.00 83.75 96 PHE A O 1
ATOM 678 N N . THR A 1 97 ? -5.801 -1.498 -10.711 1.00 81.38 97 THR A N 1
ATOM 679 C CA . THR A 1 97 ? -5.353 -1.785 -9.334 1.00 81.38 97 THR A CA 1
ATOM 680 C C . THR A 1 97 ? -5.270 -0.518 -8.479 1.00 81.38 97 THR A C 1
ATOM 682 O O . THR A 1 97 ? -5.550 -0.549 -7.281 1.00 81.38 97 THR A O 1
ATOM 685 N N . THR A 1 98 ? -5.009 0.635 -9.094 1.00 82.81 98 THR A N 1
ATOM 686 C CA . THR A 1 98 ? -5.034 1.936 -8.420 1.00 82.81 98 THR A CA 1
ATOM 687 C C . THR A 1 98 ? -6.431 2.283 -7.891 1.00 82.81 98 THR A C 1
ATOM 689 O O . THR A 1 98 ? -6.564 2.774 -6.767 1.00 82.81 98 THR A O 1
ATOM 692 N N . ALA A 1 99 ? -7.489 1.979 -8.651 1.00 83.81 99 ALA A N 1
ATOM 693 C CA . ALA A 1 99 ? -8.867 2.219 -8.215 1.00 83.81 99 ALA A CA 1
ATOM 694 C C . ALA A 1 99 ? -9.220 1.407 -6.958 1.00 83.81 99 ALA A C 1
ATOM 696 O O . ALA A 1 99 ? -9.914 1.904 -6.067 1.00 83.81 99 ALA A O 1
ATOM 697 N N . PHE A 1 100 ? -8.683 0.189 -6.839 1.00 86.12 100 PHE A N 1
ATOM 698 C CA . PHE A 1 100 ? -8.834 -0.623 -5.634 1.00 86.12 100 PHE A CA 1
ATOM 699 C C . PHE A 1 100 ? -8.210 0.067 -4.413 1.00 86.12 100 PHE A C 1
ATOM 701 O O . PHE A 1 100 ? -8.876 0.222 -3.391 1.00 86.12 100 PHE A O 1
ATOM 708 N N . HIS A 1 101 ? -6.983 0.583 -4.526 1.00 87.56 101 HIS A N 1
ATOM 709 C CA . HIS A 1 101 ? -6.338 1.324 -3.436 1.00 87.56 101 HIS A CA 1
ATOM 710 C C . HIS A 1 101 ? -7.114 2.584 -3.027 1.00 87.56 101 HIS A C 1
ATOM 712 O O . HIS A 1 101 ? -7.267 2.854 -1.833 1.00 87.56 101 HIS A O 1
ATOM 718 N N . ALA A 1 102 ? -7.681 3.314 -3.990 1.00 87.44 102 ALA A N 1
ATOM 719 C CA . ALA A 1 102 ? -8.540 4.461 -3.704 1.00 87.44 102 ALA A CA 1
ATOM 720 C C . ALA A 1 102 ? -9.809 4.060 -2.926 1.00 87.44 102 ALA A C 1
ATOM 722 O O . ALA A 1 102 ? -10.203 4.744 -1.974 1.00 87.44 102 ALA A O 1
ATOM 723 N N . LEU A 1 103 ? -10.430 2.926 -3.275 1.00 88.94 103 LEU A N 1
ATOM 724 C CA . LEU A 1 103 ? -11.575 2.381 -2.540 1.00 88.94 103 LEU A CA 1
ATOM 725 C C . LEU A 1 103 ? -11.203 1.992 -1.108 1.00 88.94 103 LEU A C 1
ATOM 727 O O . LEU A 1 103 ? -11.965 2.305 -0.193 1.00 88.94 103 LEU A O 1
ATOM 731 N N . VAL A 1 104 ? -10.036 1.377 -0.895 1.00 88.06 104 VAL A N 1
ATOM 732 C CA . VAL A 1 104 ? -9.539 1.028 0.446 1.00 88.06 104 VAL A CA 1
ATOM 733 C C . VAL A 1 104 ? -9.358 2.275 1.308 1.00 88.06 104 VAL A C 1
ATOM 735 O O . VAL A 1 104 ? -9.869 2.325 2.428 1.00 88.06 104 VAL A O 1
ATOM 738 N N . ILE A 1 105 ? -8.696 3.310 0.782 1.00 90.19 105 ILE A N 1
ATOM 739 C CA . ILE A 1 105 ? -8.499 4.580 1.497 1.00 90.19 105 ILE A CA 1
ATOM 740 C C . ILE A 1 105 ? -9.852 5.205 1.846 1.00 90.19 105 ILE A C 1
ATOM 742 O O . ILE A 1 105 ? -10.091 5.584 2.995 1.00 90.19 105 ILE A O 1
ATOM 746 N N . ARG A 1 106 ? -10.774 5.263 0.878 1.00 91.00 106 ARG A N 1
ATOM 747 C CA . ARG A 1 106 ? -12.118 5.809 1.093 1.00 91.00 106 ARG A CA 1
ATOM 748 C C . ARG A 1 106 ? -12.899 5.003 2.128 1.00 91.00 106 ARG A C 1
ATOM 750 O O . ARG A 1 106 ? -13.591 5.598 2.949 1.00 91.00 106 ARG A O 1
ATOM 757 N N . TYR A 1 107 ? -12.797 3.675 2.100 1.00 89.31 107 TYR A N 1
ATOM 758 C CA . TYR A 1 107 ? -13.447 2.777 3.050 1.00 89.31 107 TYR A CA 1
ATOM 759 C C . TYR A 1 107 ? -12.925 2.998 4.475 1.00 89.31 107 TYR A C 1
ATOM 761 O O . TYR A 1 107 ? -13.716 3.278 5.375 1.00 89.31 107 TYR A O 1
ATOM 769 N N . LEU A 1 108 ? -11.602 2.974 4.669 1.00 87.00 108 LEU A N 1
ATOM 770 C CA . LEU A 1 108 ? -10.962 3.221 5.968 1.00 87.00 108 LEU A CA 1
ATOM 771 C C . LEU A 1 108 ? -11.185 4.656 6.476 1.00 87.00 108 LEU A C 1
ATOM 773 O O . LEU A 1 108 ? -11.148 4.909 7.681 1.00 87.00 108 LEU A O 1
ATOM 777 N N . GLY A 1 109 ? -11.446 5.596 5.565 1.00 86.62 109 GLY A N 1
ATOM 778 C CA . GLY A 1 109 ? -11.799 6.977 5.870 1.00 86.62 109 GLY A CA 1
ATOM 779 C C . GLY A 1 109 ? -13.234 7.180 6.370 1.00 86.62 109 GLY A C 1
ATOM 780 O O . GLY A 1 109 ? -13.511 8.229 6.960 1.00 86.62 109 GLY A O 1
ATOM 781 N N . ARG A 1 110 ? -14.145 6.212 6.173 1.00 89.50 110 ARG A N 1
ATOM 782 C CA . ARG A 1 110 ? -15.560 6.361 6.554 1.00 89.50 110 ARG A CA 1
ATOM 783 C C . ARG A 1 110 ? -15.714 6.516 8.073 1.00 89.50 110 ARG A C 1
ATOM 785 O O . ARG A 1 110 ? -15.125 5.725 8.808 1.00 89.50 110 ARG A O 1
ATOM 792 N N . PRO A 1 111 ? -16.561 7.442 8.567 1.00 85.50 111 PRO A N 1
ATOM 793 C CA . PRO A 1 111 ? -16.757 7.656 10.005 1.00 85.50 111 PRO A CA 1
ATOM 794 C C . PRO A 1 111 ? -17.169 6.383 10.752 1.00 85.50 111 PRO A C 1
ATOM 796 O O . PRO A 1 111 ? -16.619 6.090 11.808 1.00 85.50 111 PRO A O 1
ATOM 799 N N . ALA A 1 112 ? -18.070 5.591 10.162 1.00 85.12 112 ALA A N 1
ATOM 800 C CA . ALA A 1 112 ? -18.517 4.317 10.725 1.00 85.12 112 ALA A CA 1
ATOM 801 C C . ALA A 1 112 ? -17.363 3.316 10.902 1.00 85.12 112 ALA A C 1
ATOM 803 O O . ALA A 1 112 ? -17.255 2.671 11.937 1.00 85.12 112 ALA A O 1
ATOM 804 N N . VAL A 1 113 ? -16.455 3.240 9.924 1.00 82.88 113 VAL A N 1
ATOM 805 C CA . VAL A 1 113 ? -15.286 2.354 9.987 1.00 82.88 113 VAL A CA 1
ATOM 806 C C . VAL A 1 113 ? -14.269 2.888 10.987 1.00 82.88 113 VAL A C 1
ATOM 808 O O . VAL A 1 113 ? -13.708 2.115 11.751 1.00 82.88 113 VAL A O 1
ATOM 811 N N . LYS A 1 114 ? -14.062 4.210 11.034 1.00 84.44 114 LYS A N 1
ATOM 812 C CA . LYS A 1 114 ? -13.142 4.843 11.984 1.00 84.44 114 LYS A CA 1
ATOM 813 C C . LYS A 1 114 ? -13.492 4.534 13.440 1.00 84.44 114 LYS A C 1
ATOM 815 O O . LYS A 1 114 ? -12.554 4.337 14.206 1.00 84.44 114 LYS A O 1
ATOM 820 N N . ARG A 1 115 ? -14.782 4.467 13.794 1.00 84.38 115 ARG A N 1
ATOM 821 C CA . ARG A 1 1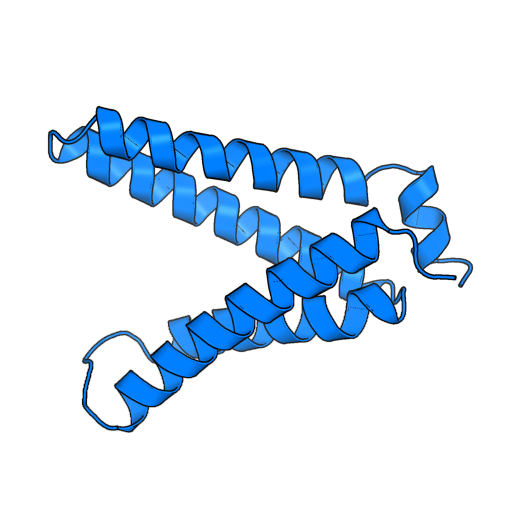15 ? -15.249 4.144 15.158 1.00 84.38 115 ARG A CA 1
ATOM 822 C C . ARG A 1 115 ? -14.743 2.791 15.644 1.00 84.38 115 ARG A C 1
ATOM 824 O O . ARG A 1 115 ? -14.232 2.710 16.753 1.00 84.38 115 ARG A O 1
ATOM 831 N N . HIS A 1 116 ? -14.721 1.782 14.770 1.00 82.94 116 HIS A N 1
ATOM 832 C CA . HIS A 1 116 ? -14.169 0.464 15.105 1.00 82.94 116 HIS A CA 1
ATOM 833 C C . HIS A 1 116 ? -12.696 0.492 15.535 1.00 82.94 116 HIS A C 1
ATOM 835 O O . HIS A 1 116 ? -12.270 -0.444 16.192 1.00 82.94 116 HIS A O 1
ATOM 841 N N . PHE A 1 117 ? -11.931 1.530 15.171 1.00 80.81 117 PHE A N 1
ATOM 842 C CA . PHE A 1 117 ? -10.509 1.667 15.512 1.00 80.81 117 PHE A CA 1
AT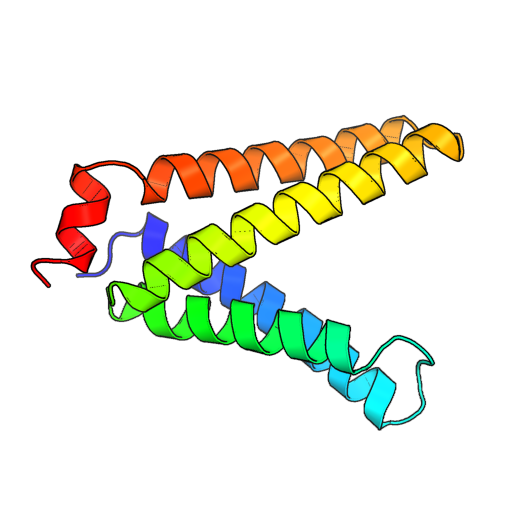OM 843 C C . PHE A 1 117 ? -10.225 2.640 16.669 1.00 80.81 117 PHE A C 1
ATOM 845 O O . PHE A 1 117 ? -9.061 2.876 16.988 1.00 80.81 117 PHE A O 1
ATOM 852 N N . VAL A 1 118 ? -11.252 3.295 17.214 1.00 75.25 118 VAL A N 1
ATOM 853 C CA . VAL A 1 118 ? -11.120 4.312 18.276 1.00 75.25 118 VAL A CA 1
ATOM 854 C C . VAL A 1 118 ? -11.856 3.882 19.544 1.00 75.25 118 VAL A C 1
ATOM 856 O O . VAL A 1 118 ? -11.414 4.211 20.636 1.00 75.25 118 VAL A O 1
ATOM 859 N N . GLU A 1 119 ? -12.956 3.143 19.395 1.00 62.47 119 GLU A N 1
ATOM 860 C CA . GLU A 1 119 ? -13.830 2.702 20.490 1.00 62.47 119 GLU A CA 1
ATOM 861 C C . GLU A 1 119 ? -13.625 1.219 20.864 1.00 62.47 119 GLU A C 1
ATOM 863 O O . GLU A 1 119 ? -14.339 0.708 21.724 1.00 62.47 119 GLU A O 1
ATOM 868 N N . GLY A 1 120 ? -12.701 0.522 20.188 1.00 54.97 120 GLY A N 1
ATOM 869 C CA . GLY A 1 120 ? -12.417 -0.910 20.357 1.00 54.97 120 GLY A CA 1
ATOM 870 C C . GLY A 1 120 ? -11.182 -1.210 21.193 1.00 54.97 120 GLY A C 1
ATOM 871 O O . GLY A 1 120 ? -10.262 -0.361 21.219 1.00 54.97 120 GLY A O 1
#

pLDDT: mean 84.78, std 5.31, range [54.97, 91.31]

Sequence (120 aa):
MVPTPIAVLTLFYGLVATLAAARVWRVMSGASHQSLPWAVGWLALSAGAACGLPLLKPWGRTLAVITSAALMAATLAAAAALIASGHPAAGLTVTFTTAFHALVIRYLGRPAVKRHFVEG

Foldseek 3Di:
DQPPVLLVLLVVLVVQLVVLVVVLVCVVVVVDPDDNVVSVVSNCLSVLLSVQSVVLAPVSLVSLLVSLVVLLVVLQVVLVVCVVVVNNVVSVVSNVVSVVSVVSNVVSVDPVNVCSHVVD